Protein AF-A0A2D8Q9L3-F1 (afdb_monomer)

Foldseek 3Di:
DAFAAAAAEAAPPPDPPVRVLLQVLSCLRHNHGHHYDHLVCVVVCCVVCLPHAYEEEQDPPNVVSLVSLLVVLVVHDALRYEYEYAVVRADDPVSQVVSVVSRHVHYHYHCVDSLSVQLSRLSSRVCVVVVNDPPPPDPQDDDPSNVSSVVSVVVCVVVVDDPDPPPPPPVPPDD

Secondary structure (DSSP, 8-state):
-PPBPPEEEE--TT-HHHHHHHHHHHHHHBSS--EEE-TTTHHHHHHH-TTSEEEEEPPSSHHHHHHHHHHHHTTSPTT-EEEEPPTT-PPPHHHHHHHHHTT-SEEE----SHHHHHHHHHHHHHHHHTTT-------TT-SHHHHHHHHHHHHHHHTT---PPP---------

Solvent-accessible surface area (backbone atoms only — not comparable to full-atom values): 10103 Å² total; per-residue (Å²): 129,88,42,44,78,47,35,36,33,37,54,50,80,96,36,72,66,61,36,50,51,51,50,55,50,46,35,74,49,22,63,40,66,53,49,76,36,49,76,85,49,39,76,69,50,45,76,83,44,82,82,46,45,32,41,34,59,59,48,86,61,59,69,64,38,48,54,53,50,52,60,48,39,77,74,44,73,76,37,34,37,36,37,32,27,46,78,96,49,62,68,55,69,68,56,47,51,49,44,44,74,58,30,34,43,41,68,42,65,35,49,94,43,69,54,50,47,48,30,52,50,49,44,32,52,52,30,50,74,62,72,64,54,78,74,68,88,62,71,94,74,80,48,77,50,45,55,48,30,52,50,51,44,51,52,47,53,70,73,65,66,66,81,72,77,73,82,73,82,67,79,75,81,86,125

Radius of gyration: 16.6 Å; Cα contacts (8 Å, |Δi|>4): 222; chains: 1; bounding box: 48×33×53 Å

Sequence (175 aa):
MPGLPQVLLVRPEGDALTAAAWRTGLAAVTAAPPIEVTASDLPGRLADHPGLLIVMPLRRPLTAAEDEIRALLGRLPARRLLVVAAEGDRPPAVLAAGLLAAGAAGVLDDPGTPEALFAAVARSLLRIADGGRVLPDQPEAQGPGAELAGRIAAEIAAIGWRRPAADEDDPEPVS

Structure (mmCIF, N/CA/C/O backbone):
data_AF-A0A2D8Q9L3-F1
#
_entry.id   AF-A0A2D8Q9L3-F1
#
loop_
_atom_site.group_PDB
_atom_site.id
_atom_site.type_symbol
_atom_site.label_atom_id
_atom_site.label_alt_id
_atom_site.label_comp_id
_atom_site.label_asym_id
_atom_site.label_entity_id
_atom_site.label_seq_id
_atom_site.pdbx_PDB_ins_code
_atom_site.Cartn_x
_atom_site.Cartn_y
_atom_site.Cartn_z
_atom_site.occupancy
_atom_site.B_iso_or_equiv
_atom_site.auth_seq_id
_atom_site.auth_comp_id
_atom_site.auth_asym_id
_atom_site.auth_atom_id
_atom_site.pdbx_PDB_model_num
ATOM 1 N N . MET A 1 1 ? -21.043 5.274 -8.884 1.00 41.34 1 MET A N 1
ATOM 2 C CA . MET A 1 1 ? -20.735 4.332 -7.779 1.00 41.34 1 MET A CA 1
ATOM 3 C C . MET A 1 1 ? -19.788 5.027 -6.811 1.00 41.34 1 MET A C 1
ATOM 5 O O . MET A 1 1 ? -19.021 5.849 -7.298 1.00 41.34 1 MET A O 1
ATOM 9 N N . PRO A 1 2 ? -19.822 4.764 -5.493 1.00 50.53 2 PRO A N 1
ATOM 10 C CA . PRO A 1 2 ? -18.803 5.313 -4.602 1.00 50.53 2 PRO A CA 1
ATOM 11 C C . PRO A 1 2 ? -17.447 4.679 -4.951 1.00 50.53 2 PRO A C 1
ATOM 13 O O . PRO A 1 2 ? -17.350 3.455 -5.041 1.00 50.53 2 PRO A O 1
ATOM 16 N N . GLY A 1 3 ? -16.436 5.510 -5.219 1.00 59.38 3 GLY A N 1
ATOM 17 C CA . GLY A 1 3 ? -15.055 5.056 -5.408 1.00 59.38 3 GLY A CA 1
ATOM 18 C C . GLY A 1 3 ? -14.489 4.417 -4.136 1.00 59.38 3 GLY A C 1
ATOM 19 O O . GLY A 1 3 ? -15.118 4.446 -3.075 1.00 59.38 3 GLY A O 1
ATOM 20 N N . LEU A 1 4 ? -13.289 3.844 -4.228 1.00 69.06 4 LEU A N 1
ATOM 21 C CA . LEU A 1 4 ? -12.557 3.335 -3.065 1.00 69.06 4 LEU A CA 1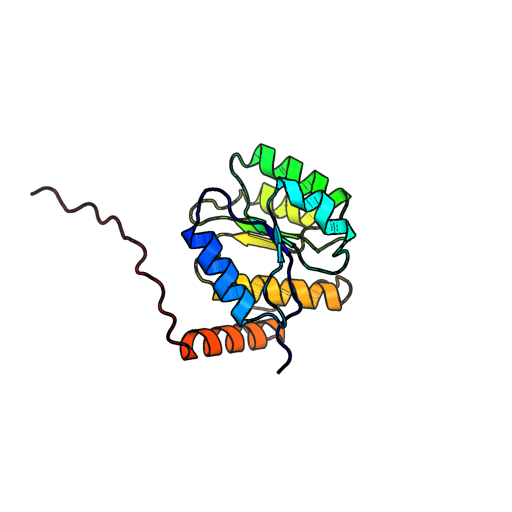
ATOM 22 C C . LEU A 1 4 ? -12.386 4.425 -1.993 1.00 69.06 4 LEU A C 1
ATOM 24 O O . LEU A 1 4 ? -12.279 5.599 -2.337 1.00 69.06 4 LEU A O 1
ATOM 28 N N . PRO A 1 5 ? -12.308 4.090 -0.696 1.00 78.38 5 PRO A N 1
ATOM 29 C CA . PRO A 1 5 ? -11.928 5.067 0.321 1.00 78.38 5 PRO A CA 1
ATOM 30 C C . PRO A 1 5 ? -10.662 5.852 -0.057 1.00 78.38 5 PRO A C 1
ATOM 32 O O . PRO A 1 5 ? -9.747 5.312 -0.680 1.00 78.38 5 PRO A O 1
ATOM 35 N N . GLN A 1 6 ? -10.616 7.127 0.333 1.00 86.69 6 GLN A N 1
ATOM 36 C CA . GLN A 1 6 ? -9.435 7.975 0.170 1.00 86.69 6 GLN A CA 1
ATOM 37 C C . GLN A 1 6 ? -8.206 7.326 0.831 1.00 86.69 6 GLN A C 1
ATOM 39 O O . GLN A 1 6 ? -8.325 6.613 1.829 1.00 86.69 6 GLN A O 1
ATOM 44 N N . VAL A 1 7 ? -7.018 7.589 0.291 1.00 91.12 7 VAL A N 1
ATOM 45 C CA . VAL A 1 7 ? -5.748 7.072 0.821 1.00 91.12 7 VAL A CA 1
ATOM 46 C C . VAL A 1 7 ? -4.781 8.209 1.138 1.00 91.12 7 VAL A C 1
ATOM 48 O O . VAL A 1 7 ? -4.869 9.294 0.557 1.00 91.12 7 VAL A O 1
ATOM 51 N N . LEU A 1 8 ? -3.845 7.943 2.047 1.00 93.50 8 LEU A N 1
ATOM 52 C CA . LEU A 1 8 ? -2.638 8.745 2.222 1.00 93.50 8 LEU A CA 1
ATOM 53 C C . LEU A 1 8 ? -1.570 8.223 1.264 1.00 93.50 8 LEU A C 1
ATOM 55 O O . LEU A 1 8 ? -1.207 7.049 1.330 1.00 93.50 8 LEU A O 1
ATOM 59 N N . LEU A 1 9 ? -1.062 9.085 0.392 1.00 91.88 9 LEU A N 1
ATOM 60 C CA . LEU A 1 9 ? -0.009 8.751 -0.559 1.00 91.88 9 LEU A CA 1
ATOM 61 C C . LEU A 1 9 ? 1.296 9.410 -0.119 1.00 91.88 9 LEU A C 1
ATOM 63 O O . LEU A 1 9 ? 1.424 10.634 -0.175 1.00 91.88 9 LEU A O 1
ATOM 67 N N . VAL A 1 10 ? 2.274 8.608 0.298 1.00 91.75 10 VAL A N 1
ATOM 68 C CA . VAL A 1 10 ? 3.637 9.108 0.490 1.00 91.75 10 VAL A CA 1
ATOM 69 C C . VAL A 1 10 ? 4.252 9.287 -0.889 1.00 91.75 10 VAL A C 1
ATOM 71 O O . VAL A 1 10 ? 4.293 8.352 -1.690 1.00 91.75 10 VAL A O 1
A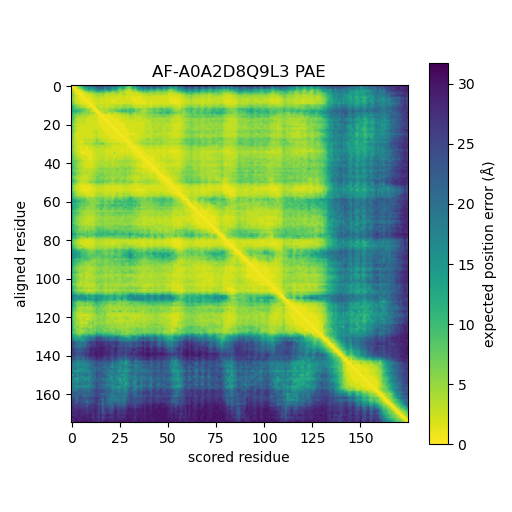TOM 74 N N . ARG A 1 11 ? 4.709 10.500 -1.182 1.00 87.56 11 ARG A N 1
ATOM 75 C CA . ARG A 1 11 ? 5.305 10.815 -2.478 1.00 87.56 11 ARG A CA 1
ATOM 76 C C . ARG A 1 11 ? 6.577 9.986 -2.710 1.00 87.56 11 ARG A C 1
ATOM 78 O O . ARG A 1 11 ? 7.442 9.984 -1.832 1.00 87.56 11 ARG A O 1
ATOM 85 N N . PRO A 1 12 ? 6.747 9.354 -3.885 1.00 78.94 12 PRO A N 1
ATOM 86 C CA . PRO A 1 12 ? 8.049 8.849 -4.295 1.00 78.94 12 PRO A CA 1
ATOM 87 C C . PRO A 1 12 ? 8.977 10.045 -4.533 1.00 78.94 12 PRO A C 1
ATOM 89 O O . PRO A 1 12 ? 8.763 10.876 -5.415 1.00 78.94 12 PRO A O 1
ATOM 92 N N . GLU A 1 13 ? 9.958 10.200 -3.649 1.00 76.31 13 GLU A N 1
ATOM 93 C CA . GLU A 1 13 ? 10.947 11.274 -3.720 1.00 76.31 13 GLU A CA 1
ATOM 94 C C . GLU A 1 13 ? 11.926 10.995 -4.867 1.00 76.31 13 GLU A C 1
ATOM 96 O O . GLU A 1 13 ? 12.382 9.870 -5.037 1.00 76.31 13 GLU A O 1
ATOM 101 N N . GLY A 1 14 ? 12.245 12.020 -5.662 1.00 73.69 14 GLY A N 1
ATOM 102 C CA . GLY A 1 14 ? 13.192 11.900 -6.777 1.00 73.69 14 GLY A CA 1
ATOM 103 C C . GLY A 1 14 ? 12.602 11.402 -8.100 1.00 73.69 14 GLY A C 1
ATOM 104 O O . GLY A 1 14 ? 13.299 11.472 -9.104 1.00 73.69 14 GLY A O 1
ATOM 105 N N . ASP A 1 15 ? 11.328 10.998 -8.137 1.00 75.75 15 ASP A N 1
ATOM 106 C CA . ASP A 1 15 ? 10.656 10.549 -9.362 1.00 75.75 15 ASP A CA 1
ATOM 107 C C . ASP A 1 15 ? 9.295 11.241 -9.548 1.00 75.75 15 ASP A C 1
ATOM 109 O O . ASP A 1 15 ? 8.247 10.813 -9.052 1.00 75.75 15 ASP A O 1
ATOM 113 N N . ALA A 1 16 ? 9.322 12.363 -10.270 1.00 75.75 16 ALA A N 1
ATOM 114 C CA . ALA A 1 16 ? 8.135 13.171 -10.532 1.00 75.75 16 ALA A CA 1
ATOM 115 C C . ALA A 1 16 ? 7.121 12.467 -11.450 1.00 75.75 16 ALA A C 1
ATOM 117 O O . ALA A 1 16 ? 5.919 12.721 -11.329 1.00 75.75 16 ALA A O 1
ATOM 118 N N . LEU A 1 17 ? 7.585 11.595 -12.350 1.00 71.44 17 LEU A N 1
ATOM 119 C CA . LEU A 1 17 ? 6.727 10.900 -13.306 1.00 71.44 17 LEU A CA 1
ATOM 120 C C . LEU A 1 17 ? 5.941 9.792 -12.599 1.00 71.44 17 LEU A C 1
ATOM 122 O O . LEU A 1 17 ? 4.713 9.753 -12.706 1.00 71.44 17 LEU A O 1
ATOM 126 N N . THR A 1 18 ? 6.616 8.975 -11.788 1.00 75.19 18 THR A N 1
ATOM 127 C CA . THR A 1 18 ? 5.969 7.953 -10.955 1.00 75.19 18 THR A CA 1
ATOM 128 C C . THR A 1 18 ? 5.022 8.588 -9.939 1.00 75.19 18 THR A C 1
ATOM 130 O O . THR A 1 18 ? 3.885 8.133 -9.793 1.00 75.19 18 THR A O 1
ATOM 133 N N . ALA A 1 19 ? 5.416 9.700 -9.302 1.00 78.69 19 ALA A N 1
ATOM 134 C CA . ALA A 1 19 ? 4.529 10.447 -8.407 1.00 78.69 19 ALA A CA 1
ATOM 135 C C . ALA A 1 19 ? 3.245 10.904 -9.121 1.00 78.69 19 ALA A C 1
ATOM 137 O O . ALA A 1 19 ? 2.135 10.710 -8.613 1.00 78.69 19 ALA A O 1
ATOM 138 N N . ALA A 1 20 ? 3.378 11.482 -10.319 1.00 78.38 20 ALA A N 1
ATOM 139 C CA . ALA A 1 20 ? 2.242 11.942 -11.108 1.00 78.38 20 ALA A CA 1
ATOM 140 C C . ALA A 1 20 ? 1.340 10.782 -11.556 1.00 78.38 20 ALA A C 1
ATOM 142 O O . ALA A 1 20 ? 0.114 10.912 -11.480 1.00 78.38 20 ALA A O 1
ATOM 143 N N . ALA A 1 21 ? 1.924 9.657 -11.975 1.00 75.94 21 ALA A N 1
ATOM 144 C CA . ALA A 1 21 ? 1.195 8.460 -12.380 1.00 75.94 21 ALA A CA 1
ATOM 145 C C . ALA A 1 21 ? 0.383 7.874 -11.216 1.00 75.94 21 ALA A C 1
ATOM 147 O O . ALA A 1 21 ? -0.819 7.645 -11.356 1.00 75.94 21 ALA A O 1
ATOM 148 N N . TRP A 1 22 ? 1.001 7.715 -10.041 1.00 81.25 22 TRP A N 1
ATOM 149 C CA . TRP A 1 22 ? 0.334 7.187 -8.848 1.00 81.25 22 TRP A CA 1
ATOM 150 C C . TRP A 1 22 ? -0.805 8.088 -8.390 1.00 81.25 22 TRP A C 1
ATOM 152 O O . TRP A 1 22 ? -1.911 7.611 -8.146 1.00 81.25 22 TRP A O 1
ATOM 162 N N . ARG A 1 23 ? -0.567 9.401 -8.328 1.00 83.62 23 ARG A N 1
ATOM 163 C CA . ARG A 1 23 ? -1.588 10.383 -7.956 1.00 83.62 23 ARG A CA 1
ATOM 164 C C . ARG A 1 23 ? -2.777 10.355 -8.913 1.00 83.62 23 ARG A C 1
ATOM 166 O O . ARG A 1 23 ? -3.916 10.292 -8.461 1.00 83.62 23 ARG A O 1
ATOM 173 N N . THR A 1 24 ? -2.510 10.399 -10.219 1.00 77.31 24 THR A N 1
ATOM 174 C CA . THR A 1 24 ? -3.551 10.427 -11.261 1.00 77.31 24 THR A CA 1
ATOM 175 C C . THR A 1 24 ? -4.388 9.161 -11.216 1.00 77.31 24 THR A C 1
ATOM 177 O O . THR A 1 24 ? -5.614 9.212 -11.203 1.00 77.31 24 THR A O 1
ATOM 180 N N . GLY A 1 25 ? -3.716 8.021 -11.138 1.00 74.75 25 GLY A N 1
ATOM 181 C CA . GLY A 1 25 ? -4.373 6.737 -11.128 1.00 74.75 25 GLY A CA 1
ATOM 182 C C . GLY A 1 25 ? -5.169 6.467 -9.848 1.00 74.75 25 GLY A C 1
ATOM 183 O O . GLY A 1 25 ? -6.312 6.025 -9.925 1.00 74.75 25 GLY A O 1
ATOM 184 N N . LEU A 1 26 ? -4.633 6.819 -8.672 1.00 79.25 26 LEU A N 1
ATOM 185 C CA . LEU A 1 26 ? -5.379 6.714 -7.414 1.00 79.25 26 LEU A CA 1
ATOM 186 C C . LEU A 1 26 ? -6.592 7.649 -7.401 1.00 79.25 26 LEU A C 1
ATOM 188 O O . LEU A 1 26 ? -7.677 7.215 -7.028 1.00 79.25 26 LEU A O 1
ATOM 192 N N . ALA A 1 27 ? -6.442 8.893 -7.870 1.00 80.62 27 ALA A N 1
ATOM 193 C CA . ALA A 1 27 ? -7.547 9.847 -7.958 1.00 80.62 27 ALA A CA 1
ATOM 194 C C . ALA A 1 27 ? -8.689 9.369 -8.873 1.00 80.62 27 ALA A C 1
ATOM 196 O O . ALA A 1 27 ? -9.834 9.758 -8.655 1.00 80.62 27 ALA A O 1
ATOM 197 N N . ALA A 1 28 ? -8.397 8.527 -9.869 1.00 72.12 28 ALA A N 1
ATOM 198 C CA . ALA A 1 28 ? -9.408 7.948 -10.751 1.00 72.12 28 ALA A CA 1
ATOM 199 C C . ALA A 1 28 ? -10.249 6.847 -10.075 1.00 72.12 28 ALA A C 1
ATOM 201 O O . ALA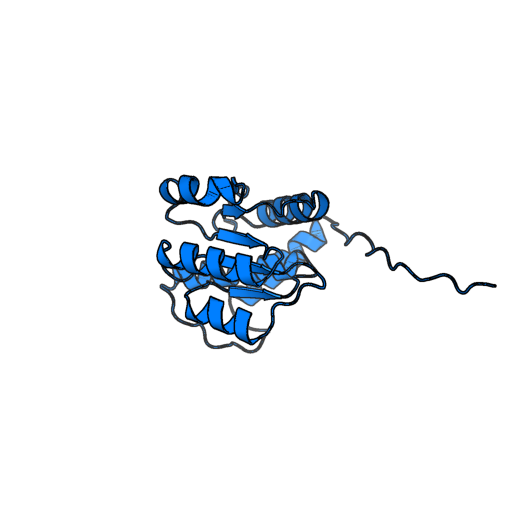 A 1 28 ? -11.364 6.574 -10.515 1.00 72.12 28 ALA A O 1
ATOM 202 N N . VAL A 1 29 ? -9.736 6.212 -9.014 1.00 67.25 29 VAL A N 1
ATOM 203 C CA . VAL A 1 29 ? -10.365 5.029 -8.397 1.00 67.25 29 VAL A CA 1
ATOM 204 C C . VAL A 1 29 ? -10.868 5.267 -6.975 1.00 67.25 29 VAL A C 1
ATOM 206 O O . VAL A 1 29 ? -11.688 4.488 -6.483 1.00 67.25 29 VAL A O 1
ATOM 209 N N . THR A 1 30 ? -10.410 6.324 -6.301 1.00 75.25 30 THR A N 1
ATOM 210 C CA . THR A 1 30 ? -10.862 6.701 -4.958 1.00 75.25 30 THR A CA 1
ATOM 211 C C . THR A 1 30 ? -12.040 7.681 -4.989 1.00 75.25 30 THR A C 1
ATOM 213 O O . THR A 1 30 ? -12.259 8.418 -5.943 1.00 75.25 30 THR A O 1
ATOM 216 N N . ALA A 1 31 ? -12.830 7.705 -3.916 1.00 78.06 31 ALA A N 1
ATOM 217 C CA . ALA A 1 31 ? -13.985 8.582 -3.734 1.00 78.06 31 ALA A CA 1
ATOM 218 C C . ALA A 1 31 ? -13.590 10.058 -3.548 1.00 78.06 31 ALA A C 1
ATOM 220 O O . ALA A 1 31 ? -14.415 10.946 -3.743 1.00 78.06 31 ALA A O 1
ATOM 221 N N . ALA A 1 32 ? -12.338 10.312 -3.163 1.00 84.12 32 ALA A N 1
ATOM 222 C CA . ALA A 1 32 ? -11.720 11.629 -3.093 1.00 84.12 32 ALA A CA 1
ATOM 223 C C . ALA A 1 32 ? -10.246 11.518 -3.517 1.00 84.12 32 ALA A C 1
ATOM 225 O O . ALA A 1 32 ? -9.662 10.448 -3.318 1.00 84.12 32 ALA A O 1
ATOM 226 N N . PRO A 1 33 ? -9.626 12.586 -4.055 1.00 84.94 33 PRO A N 1
ATOM 227 C CA . PRO A 1 33 ? -8.211 12.571 -4.428 1.00 84.94 33 PRO A CA 1
ATOM 228 C C . PRO A 1 33 ? -7.308 12.116 -3.268 1.00 84.94 33 PRO A C 1
ATOM 230 O O . PRO A 1 33 ? -7.618 12.434 -2.116 1.00 84.94 33 PRO A O 1
ATOM 233 N N . PRO A 1 34 ? -6.203 11.393 -3.525 1.00 89.44 34 PRO A N 1
ATOM 234 C CA . PRO A 1 34 ? -5.276 10.982 -2.473 1.00 89.44 34 PRO A CA 1
ATOM 235 C C . PRO A 1 34 ? -4.697 12.197 -1.736 1.00 89.44 34 PRO A C 1
ATOM 237 O O . PRO A 1 34 ? -4.438 13.238 -2.339 1.00 89.44 34 PRO A O 1
ATOM 240 N N . ILE A 1 35 ? -4.477 12.058 -0.427 1.00 92.50 35 ILE A N 1
ATOM 241 C CA . ILE A 1 35 ? -3.793 13.078 0.376 1.00 92.50 35 ILE A CA 1
ATOM 242 C C . ILE A 1 35 ? -2.296 12.822 0.253 1.00 92.50 35 ILE A C 1
ATOM 244 O O . ILE A 1 35 ? -1.779 11.843 0.792 1.00 92.50 35 ILE A O 1
ATOM 248 N N . GLU A 1 36 ? -1.610 13.690 -0.481 1.00 92.62 36 GLU A N 1
ATOM 249 C CA . GLU A 1 36 ? -0.172 13.584 -0.701 1.00 92.62 36 GLU A CA 1
ATOM 250 C C . GLU A 1 36 ? 0.615 14.109 0.500 1.00 92.62 36 GLU A C 1
ATOM 252 O O . GLU A 1 36 ? 0.364 15.207 1.002 1.00 92.62 36 GLU A O 1
ATOM 257 N N . VAL A 1 37 ? 1.601 13.331 0.940 1.00 92.50 37 VAL A N 1
ATOM 258 C CA . VAL A 1 37 ? 2.495 13.681 2.049 1.00 92.50 37 VAL A CA 1
ATOM 259 C C . VAL A 1 37 ? 3.940 13.351 1.688 1.00 92.50 37 VAL A C 1
ATOM 261 O O . VAL A 1 37 ? 4.206 12.443 0.898 1.00 92.50 37 VAL A O 1
ATOM 264 N N . THR A 1 38 ? 4.895 14.083 2.256 1.00 89.44 38 THR A N 1
ATOM 265 C CA . THR A 1 38 ? 6.305 13.669 2.220 1.00 89.44 38 THR A CA 1
ATOM 266 C C . THR A 1 38 ? 6.553 12.588 3.273 1.00 89.44 38 THR A C 1
ATOM 268 O O . THR A 1 38 ? 5.766 12.438 4.215 1.00 89.44 38 THR A O 1
ATOM 271 N N . ALA A 1 39 ? 7.650 11.837 3.151 1.00 84.94 39 ALA A N 1
ATOM 272 C CA . ALA A 1 39 ? 8.001 10.845 4.168 1.00 84.94 39 ALA A CA 1
ATOM 273 C C . ALA A 1 39 ? 8.247 11.501 5.541 1.00 84.94 39 ALA A C 1
ATOM 275 O O . ALA A 1 39 ? 7.867 10.941 6.569 1.00 84.94 39 ALA A O 1
ATOM 276 N N . SER A 1 40 ? 8.820 12.711 5.561 1.00 83.88 40 SER A N 1
ATOM 277 C CA . SER A 1 40 ? 9.050 13.483 6.787 1.00 83.88 40 SER A CA 1
ATOM 278 C C . SER A 1 40 ? 7.766 14.000 7.435 1.00 83.88 40 SER A C 1
ATOM 280 O O . SER A 1 40 ? 7.694 14.064 8.660 1.00 83.88 40 SER A O 1
ATOM 282 N N . ASP A 1 41 ? 6.745 14.339 6.643 1.00 88.62 41 ASP A N 1
ATOM 283 C CA . ASP A 1 41 ? 5.472 14.859 7.163 1.00 88.62 41 ASP A CA 1
ATOM 284 C C . ASP A 1 41 ? 4.517 13.748 7.612 1.00 88.62 41 ASP A C 1
ATOM 286 O O . ASP A 1 41 ? 3.563 14.010 8.353 1.00 88.62 41 ASP A O 1
ATOM 290 N N . LEU A 1 42 ? 4.759 12.505 7.176 1.00 87.62 42 LEU A N 1
ATOM 291 C CA . LEU A 1 42 ? 3.884 11.370 7.447 1.00 87.62 42 LEU A CA 1
ATOM 292 C C . LEU A 1 42 ? 3.552 11.231 8.944 1.00 87.62 42 LEU A C 1
ATOM 294 O O . LEU A 1 42 ? 2.360 11.193 9.246 1.00 87.62 42 LEU A O 1
ATOM 298 N N . PRO A 1 43 ? 4.509 11.241 9.900 1.00 82.25 43 PRO A N 1
ATOM 299 C CA . PRO A 1 43 ? 4.189 11.096 11.322 1.00 82.25 43 PRO A CA 1
ATOM 300 C C . PRO A 1 43 ? 3.185 12.130 11.845 1.00 82.25 43 PRO A C 1
ATOM 302 O O . PRO A 1 43 ? 2.319 11.776 12.641 1.00 82.25 43 PRO A O 1
ATOM 305 N N . GLY A 1 44 ? 3.270 13.384 11.383 1.00 82.50 44 GLY A N 1
ATOM 306 C CA . GLY A 1 44 ? 2.330 14.439 11.770 1.00 82.50 44 GLY A CA 1
ATOM 307 C C . GLY A 1 44 ? 0.938 14.230 11.172 1.00 82.50 44 GLY A C 1
ATOM 308 O O . GLY A 1 44 ? -0.065 14.439 11.846 1.00 82.50 44 GLY A O 1
ATOM 309 N N . ARG A 1 45 ? 0.870 13.738 9.930 1.00 86.88 45 ARG A N 1
ATOM 310 C CA . ARG A 1 45 ? -0.386 13.525 9.190 1.00 86.88 45 ARG A CA 1
ATOM 311 C C . ARG A 1 45 ? -1.179 12.298 9.633 1.00 86.88 45 ARG A C 1
ATOM 313 O O . ARG A 1 45 ? -2.384 12.237 9.398 1.00 86.88 45 ARG A O 1
ATOM 320 N N . LEU A 1 46 ? -0.543 11.335 10.297 1.00 84.25 46 LEU A N 1
ATOM 321 C CA . LEU A 1 46 ? -1.233 10.154 10.829 1.00 84.25 46 LEU A CA 1
ATOM 322 C C . LEU A 1 46 ? -2.281 10.498 11.889 1.00 84.25 46 LEU A C 1
ATOM 324 O O . LEU A 1 46 ? -3.300 9.813 11.969 1.00 84.25 46 LEU A O 1
ATOM 328 N N . ALA A 1 47 ? -2.045 11.548 12.681 1.00 81.31 47 ALA A N 1
ATOM 329 C CA . ALA A 1 47 ? -2.971 11.987 13.721 1.00 81.31 47 ALA A CA 1
ATOM 330 C C . ALA A 1 47 ? -4.286 12.530 13.136 1.00 81.31 47 ALA A C 1
ATOM 332 O O . ALA A 1 47 ? -5.355 12.261 13.680 1.00 81.31 47 ALA A O 1
ATOM 333 N N . ASP A 1 48 ? -4.205 13.228 12.002 1.00 85.19 48 ASP A N 1
ATOM 334 C CA . ASP A 1 48 ? -5.362 13.804 11.304 1.00 85.19 48 ASP A CA 1
ATOM 335 C C . ASP A 1 48 ? -6.164 12.740 10.538 1.00 85.19 48 ASP A C 1
ATOM 337 O O . ASP A 1 48 ? -7.365 12.884 10.295 1.00 85.19 48 ASP A O 1
ATOM 341 N N . HIS A 1 49 ? -5.501 11.645 10.156 1.00 85.19 49 HIS A N 1
ATOM 342 C CA . HIS A 1 49 ? -6.053 10.612 9.282 1.00 85.19 49 HIS A CA 1
ATOM 343 C C . HIS A 1 49 ? -5.895 9.197 9.857 1.00 85.19 49 HIS A C 1
ATOM 345 O O . HIS A 1 49 ? -5.442 8.274 9.166 1.00 85.19 49 HIS A O 1
ATOM 351 N N . PRO A 1 50 ? -6.361 8.951 11.095 1.00 77.69 50 PRO A N 1
ATOM 352 C CA . PRO A 1 50 ? -6.150 7.696 11.790 1.00 77.69 50 PRO A CA 1
ATOM 353 C C . PRO A 1 50 ? -7.019 6.578 11.230 1.00 77.69 50 PRO A C 1
ATOM 355 O O . PRO A 1 50 ? -7.011 5.519 11.829 1.00 77.69 50 PRO A O 1
ATOM 358 N N . GLY A 1 51 ? -7.726 6.757 10.098 1.00 79.69 51 GLY A N 1
ATOM 359 C CA . GLY A 1 51 ? -8.576 5.777 9.389 1.00 79.69 51 GLY A CA 1
ATOM 360 C C . GLY A 1 51 ? -8.102 5.353 7.979 1.00 79.69 51 GLY A C 1
ATOM 361 O O . GLY A 1 51 ? -8.506 4.298 7.497 1.00 79.69 51 GLY A O 1
ATOM 362 N N . LEU A 1 52 ? -7.205 6.117 7.339 1.00 86.81 52 LEU A N 1
ATOM 363 C CA . LEU A 1 52 ? -6.797 5.886 5.948 1.00 86.81 52 LEU A CA 1
ATOM 364 C C . LEU A 1 52 ? -5.700 4.817 5.781 1.00 86.81 52 LEU A C 1
ATOM 366 O O . LEU A 1 52 ? -4.837 4.638 6.649 1.00 86.81 52 LEU A O 1
ATOM 370 N N . LEU A 1 53 ? -5.730 4.119 4.642 1.00 89.38 53 LEU A N 1
ATOM 371 C CA . LEU A 1 53 ? -4.612 3.305 4.160 1.00 89.38 53 LEU A CA 1
ATOM 372 C C . LEU A 1 53 ? -3.480 4.233 3.709 1.00 89.38 53 LEU A C 1
ATOM 374 O O . LEU A 1 53 ? -3.725 5.220 3.015 1.00 89.38 53 LEU A O 1
ATOM 378 N N . ILE A 1 54 ? -2.255 3.887 4.084 1.00 92.44 54 ILE A N 1
ATOM 379 C CA . ILE A 1 54 ? -1.032 4.569 3.673 1.00 92.44 54 ILE A CA 1
ATOM 380 C C . ILE A 1 54 ? -0.416 3.762 2.538 1.00 92.44 54 ILE A C 1
ATOM 382 O O . ILE A 1 54 ? -0.137 2.575 2.706 1.00 92.44 54 ILE A O 1
ATOM 386 N N . VAL A 1 55 ? -0.199 4.403 1.398 1.00 91.12 55 VAL A N 1
ATOM 387 C CA . VAL A 1 55 ? 0.560 3.860 0.271 1.00 91.12 55 VAL A CA 1
ATOM 388 C C . VAL A 1 55 ? 1.937 4.505 0.313 1.00 91.12 55 VAL A C 1
ATOM 390 O O . VAL A 1 55 ? 2.050 5.724 0.184 1.00 91.12 55 VAL A O 1
ATOM 393 N N . MET A 1 56 ? 2.971 3.701 0.555 1.00 91.00 56 MET A N 1
ATOM 394 C CA . MET A 1 56 ? 4.335 4.177 0.764 1.00 91.00 56 MET A CA 1
ATOM 395 C C . MET A 1 56 ? 5.315 3.502 -0.199 1.00 91.00 56 MET A C 1
ATOM 397 O O . MET A 1 56 ? 5.351 2.273 -0.242 1.00 91.00 56 MET A O 1
ATOM 401 N N . PRO A 1 57 ? 6.139 4.264 -0.937 1.00 88.19 57 PRO A N 1
ATOM 402 C CA . PRO A 1 57 ? 7.201 3.693 -1.747 1.00 88.19 57 PRO A CA 1
ATOM 403 C C . PRO A 1 57 ? 8.308 3.119 -0.854 1.00 88.19 57 PRO A C 1
ATOM 405 O O . PRO A 1 57 ? 8.676 3.709 0.166 1.00 88.19 57 PRO A O 1
ATOM 408 N N . LEU A 1 58 ? 8.862 1.976 -1.248 1.00 86.12 58 LEU A N 1
ATOM 409 C CA . LEU A 1 58 ? 10.058 1.410 -0.641 1.00 86.12 58 LEU A CA 1
ATOM 410 C C . LEU A 1 58 ? 11.274 2.222 -1.099 1.00 86.12 58 LEU A C 1
ATOM 412 O O . LEU A 1 58 ? 11.528 2.339 -2.295 1.00 86.12 58 LEU A O 1
ATOM 416 N N . ARG A 1 59 ? 12.018 2.798 -0.150 1.00 79.69 59 ARG A N 1
ATOM 417 C CA . ARG A 1 59 ? 13.172 3.659 -0.445 1.00 79.69 59 ARG A CA 1
ATOM 418 C C . ARG A 1 59 ? 14.485 2.876 -0.417 1.00 79.69 59 ARG A C 1
ATOM 420 O O . ARG A 1 59 ? 14.622 1.876 0.286 1.00 79.69 59 ARG A O 1
ATOM 427 N N . ARG A 1 60 ? 15.481 3.365 -1.156 1.00 75.69 60 ARG A N 1
ATOM 428 C CA . ARG A 1 60 ? 16.876 2.916 -1.047 1.00 75.69 60 ARG A CA 1
ATOM 429 C C . ARG A 1 60 ? 17.634 3.794 -0.033 1.00 75.69 60 ARG A C 1
ATOM 431 O O . ARG A 1 60 ? 17.370 4.994 0.021 1.00 75.69 60 ARG A O 1
ATOM 438 N N . PRO A 1 61 ? 18.604 3.237 0.719 1.00 76.81 61 PRO A N 1
ATOM 439 C CA . PRO A 1 61 ? 18.956 1.816 0.810 1.00 76.81 61 PRO A CA 1
ATOM 440 C C . PRO A 1 61 ? 17.919 1.005 1.614 1.00 76.81 61 PRO A C 1
ATOM 442 O O . PRO A 1 61 ? 17.341 1.499 2.578 1.00 76.81 61 PRO A O 1
ATOM 445 N N . LEU A 1 62 ? 17.714 -0.264 1.234 1.00 76.56 62 LEU A N 1
ATOM 446 C CA . LEU A 1 62 ? 16.620 -1.103 1.754 1.00 76.56 62 LEU A CA 1
ATOM 447 C C . LEU A 1 62 ? 16.671 -1.336 3.271 1.00 76.56 62 LEU A C 1
ATOM 449 O O . LEU A 1 62 ? 15.626 -1.444 3.900 1.00 76.56 62 LEU A O 1
ATOM 453 N N . THR A 1 63 ? 17.866 -1.401 3.860 1.00 71.56 63 THR A N 1
ATOM 454 C CA . THR A 1 63 ? 18.037 -1.611 5.306 1.00 71.56 63 THR A CA 1
ATOM 455 C C . THR A 1 63 ? 17.503 -0.435 6.120 1.00 71.56 63 THR A C 1
ATOM 457 O O . THR A 1 63 ? 16.764 -0.637 7.076 1.00 71.56 63 THR A O 1
ATOM 460 N N . ALA A 1 64 ? 17.804 0.799 5.703 1.00 76.44 64 ALA A N 1
ATOM 461 C CA . ALA A 1 64 ? 17.269 1.996 6.347 1.00 76.44 64 ALA A CA 1
ATOM 462 C C . ALA A 1 64 ? 15.746 2.092 6.166 1.00 76.44 64 ALA A C 1
ATOM 464 O O . ALA A 1 64 ? 15.027 2.414 7.109 1.00 76.44 64 ALA A O 1
ATOM 465 N N . ALA A 1 65 ? 15.245 1.748 4.975 1.00 79.12 65 ALA A N 1
ATOM 466 C CA . ALA A 1 65 ? 13.811 1.729 4.716 1.00 79.12 65 ALA A CA 1
ATOM 467 C C . ALA A 1 65 ? 13.074 0.680 5.564 1.00 79.12 65 ALA A C 1
ATOM 469 O O . ALA A 1 65 ? 11.964 0.942 6.019 1.00 79.12 65 ALA A O 1
ATOM 470 N N . GLU A 1 66 ? 13.675 -0.485 5.818 1.00 81.94 66 GLU A N 1
ATOM 471 C CA . GLU A 1 66 ? 13.092 -1.508 6.690 1.00 81.94 66 GLU A CA 1
ATOM 472 C C . GLU A 1 66 ? 12.901 -1.000 8.124 1.00 81.94 66 GLU A C 1
ATOM 474 O O . GLU A 1 66 ? 11.806 -1.135 8.675 1.00 81.94 66 GLU A O 1
ATOM 479 N N . ASP A 1 67 ? 13.934 -0.400 8.718 1.00 83.94 67 ASP A N 1
ATOM 480 C CA . ASP A 1 67 ? 13.880 0.113 10.091 1.00 83.94 67 ASP A CA 1
ATOM 481 C C . ASP A 1 67 ? 12.831 1.223 10.236 1.00 83.94 67 ASP A C 1
ATOM 483 O O . ASP A 1 67 ? 12.032 1.220 11.178 1.00 83.94 67 ASP A O 1
ATOM 487 N N . GLU A 1 68 ? 12.775 2.139 9.268 1.00 83.31 68 GLU A N 1
ATOM 488 C CA . GLU A 1 68 ? 11.761 3.193 9.209 1.00 83.31 68 GLU A CA 1
ATOM 489 C C . GLU A 1 68 ? 10.344 2.620 9.102 1.00 83.31 68 GLU A C 1
ATOM 491 O O . GLU A 1 68 ? 9.445 3.033 9.841 1.00 83.31 68 GLU A O 1
ATOM 496 N N . ILE A 1 69 ? 10.138 1.642 8.215 1.00 86.75 69 ILE A N 1
ATOM 497 C CA . ILE A 1 69 ? 8.838 0.998 8.018 1.00 86.75 69 ILE A CA 1
ATOM 498 C C . ILE A 1 69 ? 8.424 0.231 9.278 1.00 86.75 69 ILE A C 1
ATOM 500 O O . ILE A 1 69 ? 7.273 0.332 9.699 1.00 86.75 69 ILE A O 1
ATOM 504 N N . ARG A 1 70 ? 9.336 -0.500 9.929 1.00 84.94 70 ARG A N 1
ATOM 505 C CA . ARG A 1 70 ? 9.050 -1.201 11.192 1.00 84.94 70 ARG A CA 1
ATOM 506 C C . ARG A 1 70 ? 8.700 -0.221 12.312 1.00 84.94 70 ARG A C 1
ATOM 508 O O . ARG A 1 70 ? 7.734 -0.450 13.042 1.00 84.94 70 ARG A O 1
ATOM 515 N N . ALA A 1 71 ? 9.433 0.888 12.428 1.00 86.31 71 ALA A N 1
ATOM 516 C CA . ALA A 1 71 ? 9.145 1.937 13.405 1.00 86.31 71 ALA A CA 1
ATOM 517 C C . ALA A 1 71 ? 7.774 2.589 13.162 1.00 86.31 71 ALA A C 1
ATOM 519 O O . ALA A 1 71 ? 7.043 2.876 14.113 1.00 86.31 71 ALA A O 1
ATOM 520 N N . LEU A 1 72 ? 7.410 2.788 11.893 1.00 85.88 72 LEU A N 1
ATOM 521 C CA . LEU A 1 72 ? 6.098 3.275 11.484 1.00 85.88 72 LEU A CA 1
ATOM 522 C C . LEU A 1 72 ? 4.994 2.265 11.835 1.00 85.88 72 LEU A C 1
ATOM 524 O O . LEU A 1 72 ? 4.012 2.639 12.472 1.00 85.88 72 LEU A O 1
ATOM 528 N N . LEU A 1 73 ? 5.168 0.986 11.493 1.00 84.88 73 LEU A N 1
ATOM 529 C CA . LEU A 1 73 ? 4.208 -0.081 11.794 1.00 84.88 73 LEU A CA 1
ATOM 530 C C . LEU A 1 73 ? 3.924 -0.212 13.296 1.00 84.88 73 LEU A C 1
ATOM 532 O O . LEU A 1 73 ? 2.773 -0.410 13.671 1.00 84.88 73 LEU A O 1
ATOM 536 N N . GLY A 1 74 ? 4.924 -0.003 14.159 1.00 84.12 74 GLY A N 1
ATOM 537 C CA . GLY A 1 74 ? 4.738 0.001 15.616 1.00 84.12 74 GLY A CA 1
ATOM 538 C C . GLY A 1 74 ? 3.835 1.122 16.154 1.00 84.12 74 GLY A C 1
ATOM 539 O O . GLY A 1 74 ? 3.399 1.055 17.301 1.00 84.12 74 GLY A O 1
ATOM 540 N N . ARG A 1 75 ? 3.548 2.155 15.351 1.00 82.50 75 ARG A N 1
ATOM 541 C CA . ARG A 1 75 ? 2.692 3.302 15.715 1.00 82.50 75 ARG A CA 1
ATOM 542 C C . ARG A 1 75 ? 1.331 3.275 15.031 1.00 82.50 75 ARG A C 1
ATOM 544 O O . ARG A 1 75 ? 0.461 4.075 15.371 1.00 82.50 75 ARG A O 1
ATOM 551 N N . LEU A 1 76 ? 1.156 2.400 14.047 1.00 79.69 76 LEU A N 1
ATOM 552 C CA . LEU A 1 76 ? -0.060 2.307 13.260 1.00 79.69 76 LEU A CA 1
ATOM 553 C C . LEU A 1 76 ? -0.967 1.201 13.801 1.00 79.69 76 LEU A C 1
ATOM 555 O O . LEU A 1 76 ? -0.482 0.156 14.234 1.00 79.69 76 LEU A O 1
ATOM 559 N N . PRO A 1 77 ? -2.297 1.357 13.698 1.00 70.31 77 PRO A N 1
ATOM 560 C CA . PRO A 1 77 ? -3.175 0.199 13.731 1.00 70.31 77 PRO A CA 1
ATOM 561 C C . PRO A 1 77 ? -2.728 -0.785 12.643 1.00 70.31 77 PRO A C 1
ATOM 563 O O . PRO A 1 77 ? -2.408 -0.373 11.523 1.00 70.31 77 PRO A O 1
ATOM 566 N N . ALA A 1 78 ? -2.699 -2.077 12.968 1.00 71.56 78 ALA A N 1
ATOM 567 C CA . ALA A 1 78 ? -2.200 -3.103 12.060 1.00 71.56 78 ALA A CA 1
ATOM 568 C C . ALA A 1 78 ? -2.889 -3.043 10.683 1.00 71.56 78 ALA A C 1
ATOM 570 O O . ALA A 1 78 ? -4.089 -2.780 10.584 1.00 71.56 78 ALA A O 1
ATOM 571 N N . ARG A 1 79 ? -2.136 -3.387 9.631 1.00 70.19 79 ARG A N 1
ATOM 572 C CA . ARG A 1 79 ? -2.597 -3.577 8.243 1.00 70.19 79 ARG A CA 1
ATOM 573 C C . ARG A 1 79 ? -3.009 -2.309 7.518 1.00 70.19 79 ARG A C 1
ATOM 575 O O . ARG A 1 79 ? -3.911 -2.332 6.689 1.00 70.19 79 ARG A O 1
ATOM 582 N N . ARG A 1 80 ? -2.324 -1.208 7.804 1.00 85.06 80 ARG A N 1
ATOM 583 C CA . ARG A 1 80 ? -2.644 0.110 7.234 1.00 85.06 80 ARG A CA 1
ATOM 584 C C . ARG A 1 80 ? -1.551 0.728 6.398 1.00 85.06 80 ARG A C 1
ATOM 586 O O . ARG A 1 80 ? -1.688 1.864 5.963 1.00 85.06 80 ARG A O 1
ATOM 593 N N . LEU A 1 81 ? -0.504 -0.039 6.156 1.00 88.50 81 LEU A N 1
ATOM 594 C CA . LEU A 1 81 ? 0.623 0.365 5.346 1.00 88.50 81 LEU A CA 1
ATOM 595 C C . LEU A 1 81 ? 0.775 -0.607 4.182 1.00 88.50 81 LEU A C 1
ATOM 597 O O . LEU A 1 81 ? 1.099 -1.773 4.395 1.00 88.50 81 LEU A O 1
ATOM 601 N N . LEU A 1 82 ? 0.522 -0.136 2.970 1.00 89.12 82 LEU A N 1
ATOM 602 C CA . LEU A 1 82 ? 0.895 -0.816 1.739 1.00 89.12 82 LEU A CA 1
ATOM 603 C C . LEU A 1 82 ? 2.256 -0.272 1.302 1.00 89.12 82 LEU A C 1
ATOM 605 O O . LEU A 1 82 ? 2.372 0.911 0.983 1.00 89.12 82 LEU A O 1
ATOM 609 N N . VAL A 1 83 ? 3.270 -1.131 1.304 1.00 88.31 83 VAL A N 1
ATOM 610 C CA . VAL A 1 83 ? 4.611 -0.792 0.818 1.00 88.31 83 VAL A CA 1
ATOM 611 C C . VAL A 1 83 ? 4.690 -1.145 -0.662 1.00 88.31 83 VAL A C 1
ATOM 613 O O . VAL A 1 83 ? 4.272 -2.233 -1.046 1.00 88.31 83 VAL A O 1
ATOM 616 N N . VAL A 1 84 ? 5.205 -0.245 -1.491 1.00 87.69 84 VAL A N 1
ATOM 617 C CA . VAL A 1 84 ? 5.279 -0.417 -2.947 1.00 87.69 84 VAL A CA 1
ATOM 618 C C . VAL A 1 84 ? 6.727 -0.276 -3.390 1.00 87.69 84 VAL A C 1
ATOM 620 O O . VAL A 1 84 ? 7.324 0.783 -3.225 1.00 87.69 84 VAL A O 1
ATOM 623 N N . ALA A 1 85 ? 7.308 -1.341 -3.927 1.00 82.56 85 ALA A N 1
ATOM 624 C CA . ALA A 1 85 ? 8.641 -1.293 -4.505 1.00 82.56 85 ALA A CA 1
ATOM 625 C C . ALA A 1 85 ? 8.611 -0.636 -5.889 1.00 82.56 85 ALA A C 1
ATOM 627 O O . ALA A 1 85 ? 7.643 -0.801 -6.633 1.00 82.56 85 ALA A O 1
ATOM 628 N N . ALA A 1 86 ? 9.664 0.113 -6.214 1.00 72.25 86 ALA A N 1
ATOM 629 C CA . ALA A 1 86 ? 9.854 0.649 -7.555 1.00 72.25 86 ALA A CA 1
ATOM 630 C C . ALA A 1 86 ? 10.225 -0.465 -8.550 1.00 72.25 86 ALA A C 1
ATOM 632 O O . ALA A 1 86 ? 10.624 -1.568 -8.156 1.00 72.25 86 ALA A O 1
ATOM 633 N N . GLU A 1 87 ? 10.098 -0.156 -9.838 1.00 66.50 87 GLU A N 1
ATOM 634 C CA . GLU A 1 87 ? 10.508 -1.037 -10.931 1.00 66.50 87 GLU A CA 1
ATOM 635 C C . GLU A 1 87 ? 11.996 -1.394 -10.820 1.00 66.50 87 GLU A C 1
ATOM 637 O O . GLU A 1 87 ? 12.834 -0.552 -10.498 1.00 66.50 87 GLU A O 1
ATOM 642 N N . GLY A 1 88 ? 12.318 -2.681 -10.982 1.00 64.81 88 GLY A N 1
ATOM 643 C CA . GLY A 1 88 ? 13.680 -3.208 -10.796 1.00 64.81 88 GLY A CA 1
ATOM 644 C C . GLY A 1 88 ? 14.170 -3.294 -9.339 1.00 64.81 88 GLY A C 1
ATOM 645 O O . GLY A 1 88 ? 15.207 -3.904 -9.072 1.00 64.81 88 GLY A O 1
ATOM 646 N N . ASP A 1 89 ? 13.406 -2.775 -8.376 1.00 71.69 89 ASP A N 1
ATOM 647 C CA . ASP A 1 89 ? 13.786 -2.651 -6.964 1.00 71.69 89 ASP A CA 1
ATOM 648 C C . ASP A 1 89 ? 13.085 -3.675 -6.062 1.00 71.69 89 ASP A C 1
ATOM 650 O O . ASP A 1 89 ? 12.731 -3.409 -4.909 1.00 71.69 89 ASP A O 1
ATOM 654 N N . ARG A 1 90 ? 12.911 -4.894 -6.585 1.00 73.88 90 ARG A N 1
ATOM 655 C CA . ARG A 1 90 ? 12.224 -5.978 -5.880 1.00 73.88 90 ARG A CA 1
ATOM 656 C C . ARG A 1 90 ? 12.856 -6.237 -4.499 1.00 73.88 90 ARG A C 1
ATOM 658 O O . ARG A 1 90 ? 14.039 -6.594 -4.431 1.00 73.88 90 ARG A O 1
ATOM 665 N N . PRO A 1 91 ? 12.100 -6.111 -3.390 1.00 77.88 91 PRO A N 1
ATOM 666 C CA . PRO A 1 91 ? 12.615 -6.413 -2.067 1.00 77.88 91 PRO A CA 1
ATOM 667 C C . PRO A 1 91 ? 12.981 -7.899 -1.972 1.00 77.88 91 PRO A C 1
ATOM 669 O O . PRO A 1 91 ? 12.261 -8.753 -2.495 1.00 77.88 91 PRO A O 1
ATOM 672 N N . PRO A 1 92 ? 14.062 -8.253 -1.256 1.00 81.00 92 PRO A N 1
ATOM 673 C CA . PRO A 1 92 ? 14.319 -9.642 -0.903 1.00 81.00 92 PRO A CA 1
ATOM 674 C C . PRO A 1 92 ? 13.086 -10.260 -0.232 1.00 81.00 92 PRO A C 1
ATOM 676 O O . PRO A 1 92 ? 12.457 -9.623 0.613 1.00 81.00 92 PRO A O 1
ATOM 679 N N . ALA A 1 93 ? 12.766 -11.519 -0.541 1.00 79.62 93 ALA A N 1
ATOM 680 C CA . ALA A 1 93 ? 11.582 -12.190 0.011 1.00 79.62 93 ALA A CA 1
ATOM 681 C C . ALA A 1 93 ? 11.536 -12.159 1.552 1.00 79.62 93 ALA A C 1
ATOM 683 O O . ALA A 1 93 ? 10.468 -12.038 2.146 1.00 79.62 93 ALA A O 1
ATOM 684 N N . VAL A 1 94 ? 12.707 -12.209 2.200 1.00 77.44 94 VAL A N 1
ATOM 685 C CA . VAL A 1 94 ? 12.852 -12.097 3.660 1.00 77.44 94 VAL A CA 1
ATOM 686 C C . VAL A 1 94 ? 12.395 -10.729 4.173 1.00 77.44 94 VAL A C 1
ATOM 688 O O . VAL A 1 94 ? 11.708 -10.663 5.190 1.00 77.44 94 VAL A O 1
ATOM 691 N N . LEU A 1 95 ? 12.719 -9.650 3.455 1.00 81.19 95 LEU A N 1
ATOM 692 C CA . LEU A 1 95 ? 12.265 -8.300 3.784 1.00 81.19 95 LEU A CA 1
ATOM 693 C C . LEU A 1 95 ? 10.746 -8.206 3.622 1.00 81.19 95 LEU A C 1
ATOM 695 O O . LEU A 1 95 ? 10.056 -7.817 4.560 1.00 81.19 95 LEU A O 1
ATOM 699 N N . ALA A 1 96 ? 10.209 -8.631 2.475 1.00 81.81 96 ALA A N 1
ATOM 700 C CA . ALA A 1 96 ? 8.767 -8.602 2.229 1.00 81.81 96 ALA A CA 1
ATOM 701 C C . ALA A 1 96 ? 7.987 -9.392 3.300 1.00 81.81 96 ALA A C 1
ATOM 703 O O . ALA A 1 96 ? 7.031 -8.878 3.883 1.00 81.81 96 ALA A O 1
ATOM 704 N N . ALA A 1 97 ? 8.444 -10.603 3.635 1.00 76.94 97 ALA A N 1
ATOM 705 C CA . ALA A 1 97 ? 7.864 -11.418 4.700 1.00 76.94 97 ALA A CA 1
ATOM 706 C C . ALA A 1 97 ? 7.988 -10.755 6.083 1.00 76.94 97 ALA A C 1
ATOM 708 O O . ALA A 1 97 ? 7.033 -10.774 6.860 1.00 76.94 97 ALA A O 1
ATOM 709 N N . GLY A 1 98 ? 9.132 -10.133 6.382 1.00 79.75 98 GLY A N 1
ATOM 710 C CA . GLY A 1 98 ? 9.363 -9.402 7.627 1.00 79.75 98 GLY A CA 1
ATOM 711 C C . GLY A 1 98 ? 8.414 -8.215 7.804 1.00 79.75 98 GLY A C 1
ATOM 712 O O . GLY A 1 9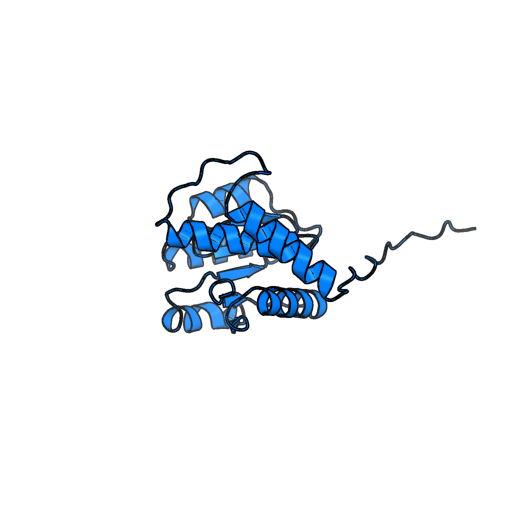8 ? 7.850 -8.037 8.883 1.00 79.75 98 GLY A O 1
ATOM 713 N N . LEU A 1 99 ? 8.172 -7.448 6.739 1.00 82.81 99 LEU A N 1
ATOM 714 C CA . LEU A 1 99 ? 7.242 -6.316 6.752 1.00 82.81 99 LEU A CA 1
ATOM 715 C C . LEU A 1 99 ? 5.784 -6.767 6.921 1.00 82.81 99 LEU A C 1
ATOM 717 O O . LEU A 1 99 ? 5.029 -6.159 7.682 1.00 82.81 99 LEU A O 1
ATOM 721 N N . LEU A 1 100 ? 5.392 -7.866 6.271 1.00 81.38 100 LEU A N 1
ATOM 722 C CA . LEU A 1 100 ? 4.071 -8.473 6.458 1.00 81.38 100 LEU A CA 1
ATOM 723 C C . LEU A 1 100 ? 3.882 -8.980 7.894 1.00 81.38 100 LEU A C 1
ATOM 725 O O . LEU A 1 100 ? 2.853 -8.703 8.511 1.00 81.38 100 LEU A O 1
ATOM 729 N N . ALA A 1 101 ? 4.886 -9.660 8.456 1.00 78.81 101 ALA A N 1
ATOM 730 C CA . ALA A 1 101 ? 4.873 -10.123 9.844 1.00 78.81 101 ALA A CA 1
ATOM 731 C C . ALA A 1 101 ? 4.817 -8.960 10.851 1.00 78.81 101 ALA A C 1
ATOM 733 O O . ALA A 1 101 ? 4.174 -9.077 11.892 1.00 78.81 101 ALA A O 1
ATOM 734 N N . ALA A 1 102 ? 5.428 -7.820 10.518 1.00 79.81 102 ALA A N 1
ATOM 735 C CA . ALA A 1 102 ? 5.347 -6.585 11.295 1.00 79.81 102 ALA A CA 1
ATOM 736 C C . ALA A 1 102 ? 3.988 -5.862 11.164 1.00 79.81 102 ALA A C 1
ATOM 738 O O . ALA A 1 102 ? 3.769 -4.841 11.812 1.00 79.81 102 ALA A O 1
ATOM 739 N N . GLY A 1 103 ? 3.059 -6.386 10.358 1.00 81.19 103 GLY A N 1
ATOM 740 C CA . GLY A 1 103 ? 1.695 -5.878 10.250 1.00 81.19 103 GLY A CA 1
ATOM 741 C C . GLY A 1 103 ? 1.451 -4.940 9.071 1.00 81.19 103 GLY A C 1
ATOM 742 O O . GLY A 1 103 ? 0.443 -4.229 9.084 1.00 81.19 103 GLY A O 1
ATOM 743 N N . ALA A 1 104 ? 2.312 -4.922 8.049 1.00 84.81 104 ALA A N 1
ATOM 744 C CA . ALA A 1 104 ? 1.992 -4.255 6.789 1.00 84.81 104 ALA A CA 1
ATOM 745 C C . ALA A 1 104 ? 0.707 -4.835 6.168 1.00 84.81 104 ALA A C 1
ATOM 747 O O . ALA A 1 104 ? 0.393 -6.019 6.292 1.00 84.81 104 ALA A O 1
ATOM 748 N N . ALA A 1 105 ? -0.060 -3.983 5.490 1.00 83.19 105 ALA A N 1
ATOM 749 C CA . ALA A 1 105 ? -1.223 -4.390 4.706 1.00 83.19 105 ALA A CA 1
ATOM 750 C C . ALA A 1 105 ? -0.806 -5.266 3.519 1.00 83.19 105 ALA A C 1
ATOM 752 O O . ALA A 1 105 ? -1.516 -6.201 3.157 1.00 83.19 105 ALA A O 1
ATOM 753 N N . GLY A 1 106 ? 0.347 -4.960 2.931 1.00 84.06 106 GLY A N 1
ATOM 754 C CA . GLY A 1 106 ? 0.905 -5.648 1.783 1.00 84.06 106 GLY A CA 1
ATOM 755 C C . GLY A 1 106 ? 2.281 -5.091 1.443 1.00 84.06 106 GLY A C 1
ATOM 756 O O . GLY A 1 106 ? 2.615 -3.968 1.829 1.00 84.06 106 GLY A O 1
ATOM 757 N N . VAL A 1 107 ? 3.045 -5.878 0.696 1.00 83.62 107 VAL A N 1
ATOM 758 C CA . VAL A 1 107 ? 4.231 -5.422 -0.025 1.00 83.62 107 VAL A CA 1
ATOM 759 C C . VAL A 1 107 ? 3.961 -5.734 -1.488 1.00 83.62 107 VAL A C 1
ATOM 761 O O . VAL A 1 107 ? 3.670 -6.880 -1.825 1.00 83.62 107 VAL A O 1
ATOM 764 N N . LEU A 1 108 ? 3.939 -4.701 -2.321 1.00 80.81 108 LEU A N 1
ATOM 765 C CA . LEU A 1 108 ? 3.731 -4.819 -3.752 1.00 80.81 108 LEU A CA 1
ATOM 766 C C . LEU A 1 108 ? 5.091 -4.729 -4.432 1.00 80.81 108 LEU A C 1
ATOM 768 O O . LEU A 1 108 ? 5.731 -3.678 -4.394 1.00 80.81 108 LEU A O 1
ATOM 772 N N . ASP A 1 109 ? 5.513 -5.840 -5.022 1.00 73.38 109 ASP A N 1
ATOM 773 C CA . ASP A 1 109 ? 6.662 -5.869 -5.917 1.00 73.38 109 ASP A CA 1
ATOM 774 C C . ASP A 1 109 ? 6.235 -5.207 -7.222 1.00 73.38 109 ASP A C 1
ATOM 776 O O . ASP A 1 109 ? 5.245 -5.656 -7.796 1.00 73.38 109 ASP A O 1
ATOM 780 N N . ASP A 1 110 ? 6.953 -4.151 -7.620 1.00 67.44 110 ASP A N 1
ATOM 781 C CA . ASP A 1 110 ? 6.870 -3.476 -8.918 1.00 67.44 110 ASP A CA 1
ATOM 782 C C . ASP A 1 110 ? 5.486 -3.571 -9.581 1.00 67.44 110 ASP A C 1
ATOM 784 O O . ASP A 1 110 ? 5.221 -4.509 -10.342 1.00 67.44 110 ASP A O 1
ATOM 788 N N . PRO A 1 111 ? 4.567 -2.626 -9.307 1.00 57.88 111 PRO A N 1
ATOM 789 C CA . PRO A 1 111 ? 3.240 -2.709 -9.888 1.00 57.88 111 PRO A CA 1
ATOM 790 C C . PRO A 1 111 ? 3.282 -2.794 -11.421 1.00 57.88 111 PRO A C 1
ATOM 792 O O . PRO A 1 111 ? 2.330 -3.323 -11.998 1.00 57.88 111 PRO A O 1
ATOM 795 N N . GLY A 1 112 ? 4.321 -2.252 -12.081 1.00 55.66 112 GLY A N 1
ATOM 796 C CA . GLY A 1 112 ? 4.510 -2.196 -13.541 1.00 55.66 112 GLY A CA 1
ATOM 797 C C . GLY A 1 112 ? 3.380 -1.514 -14.333 1.00 55.66 112 GLY A C 1
ATOM 798 O O . GLY A 1 112 ? 3.513 -1.216 -15.519 1.00 55.66 112 GLY A O 1
ATOM 799 N N . THR A 1 113 ? 2.243 -1.287 -13.676 1.00 60.84 113 THR A N 1
ATOM 800 C CA . THR A 1 113 ? 0.935 -0.917 -14.187 1.00 60.84 113 THR A CA 1
ATOM 801 C C . THR A 1 113 ? 0.144 -0.248 -13.052 1.00 60.84 113 THR A C 1
ATOM 803 O O . THR A 1 113 ? 0.139 -0.734 -11.912 1.00 60.84 113 THR A O 1
ATOM 806 N N . PRO A 1 114 ? -0.546 0.869 -13.321 1.00 62.97 114 PRO A N 1
ATOM 807 C CA . PRO A 1 114 ? -1.497 1.464 -12.386 1.00 62.97 114 PRO A CA 1
ATOM 808 C C . PRO A 1 114 ? -2.515 0.442 -11.835 1.00 62.97 114 PRO A C 1
ATOM 810 O O . PRO A 1 114 ? -2.840 0.446 -10.649 1.00 62.97 114 PRO A O 1
ATOM 813 N N . GLU A 1 115 ? -2.959 -0.496 -12.667 1.00 63.22 115 GLU A N 1
ATOM 814 C CA . GLU A 1 115 ? -3.936 -1.538 -12.357 1.00 63.22 115 GLU A CA 1
ATOM 815 C C . GLU A 1 115 ? -3.493 -2.448 -11.206 1.00 63.22 115 GLU A C 1
ATOM 817 O O . GLU A 1 115 ? -4.288 -2.724 -10.301 1.00 63.22 115 GLU A O 1
ATOM 822 N N . ALA A 1 116 ? -2.230 -2.889 -11.192 1.00 67.56 116 ALA A N 1
ATOM 823 C CA . ALA A 1 116 ? -1.702 -3.725 -10.115 1.00 67.56 116 ALA A CA 1
ATOM 824 C C . ALA A 1 116 ? -1.662 -2.971 -8.778 1.00 67.56 116 ALA A C 1
ATOM 826 O O . ALA A 1 116 ? -2.026 -3.532 -7.736 1.00 67.56 116 ALA A O 1
ATOM 827 N N . LEU A 1 117 ? -1.295 -1.683 -8.811 1.00 73.38 117 LEU A N 1
ATOM 828 C CA . LEU A 1 117 ? -1.349 -0.802 -7.645 1.00 73.38 117 LEU A CA 1
ATOM 829 C C . LEU A 1 117 ? -2.788 -0.673 -7.128 1.00 73.38 117 LEU A C 1
ATOM 831 O O . LEU A 1 117 ? -3.027 -0.832 -5.929 1.00 73.38 117 LEU A O 1
ATOM 835 N N . PHE A 1 118 ? -3.770 -0.458 -8.004 1.00 72.75 118 PHE A N 1
ATOM 836 C CA . PHE A 1 118 ? -5.167 -0.305 -7.581 1.00 72.75 118 PHE A CA 1
ATOM 837 C C . PHE A 1 118 ? -5.773 -1.595 -7.068 1.00 72.75 118 PHE A C 1
ATOM 839 O O . PHE A 1 118 ? -6.488 -1.570 -6.068 1.00 72.75 118 PHE A O 1
ATOM 846 N N . ALA A 1 119 ? -5.452 -2.729 -7.686 1.00 71.69 119 ALA A N 1
ATOM 847 C CA . ALA A 1 119 ? -5.864 -4.029 -7.186 1.00 71.69 119 ALA A CA 1
ATOM 848 C C . ALA A 1 119 ? -5.296 -4.276 -5.775 1.00 71.69 119 ALA A C 1
ATOM 850 O O . ALA A 1 119 ? -6.014 -4.743 -4.888 1.00 71.69 119 ALA A O 1
ATOM 851 N N . ALA A 1 120 ? -4.034 -3.912 -5.526 1.00 75.06 120 ALA A N 1
ATOM 852 C CA . ALA A 1 120 ? -3.408 -4.026 -4.209 1.00 75.06 120 ALA A CA 1
ATOM 853 C C . ALA A 1 120 ? -4.033 -3.083 -3.164 1.00 75.06 120 ALA A C 1
ATOM 855 O O . ALA A 1 120 ? -4.306 -3.507 -2.035 1.00 75.06 120 ALA A O 1
ATOM 856 N N . VAL A 1 121 ? -4.319 -1.834 -3.541 1.00 77.19 121 VAL A N 1
ATOM 857 C CA . VAL A 1 121 ? -5.003 -0.851 -2.687 1.00 77.19 121 VAL A CA 1
ATOM 858 C C . VAL A 1 121 ? -6.424 -1.313 -2.360 1.00 77.19 121 VAL A C 1
ATOM 860 O O . VAL A 1 121 ? -6.796 -1.359 -1.188 1.00 77.19 121 VAL A O 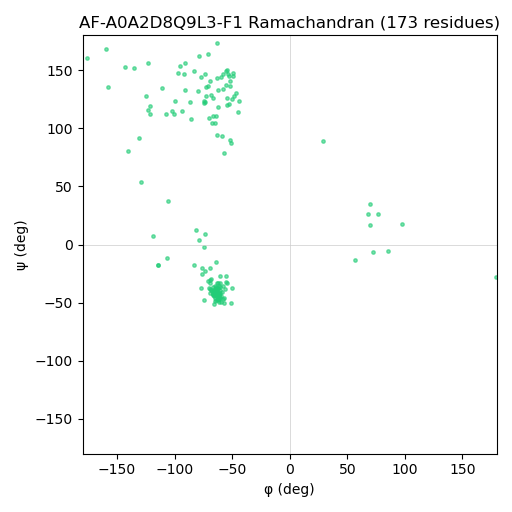1
ATOM 863 N N . ALA A 1 122 ? -7.190 -1.750 -3.361 1.00 73.50 122 ALA A N 1
ATOM 864 C CA . ALA A 1 122 ? -8.541 -2.277 -3.198 1.00 73.50 122 ALA A CA 1
ATOM 865 C C . ALA A 1 122 ? -8.579 -3.470 -2.234 1.00 73.50 122 ALA A C 1
ATOM 867 O O . ALA A 1 122 ? -9.349 -3.472 -1.272 1.00 73.50 122 ALA A O 1
ATOM 868 N N . ARG A 1 123 ? -7.703 -4.464 -2.446 1.00 74.25 123 ARG A N 1
ATOM 869 C CA . ARG A 1 123 ? -7.572 -5.627 -1.552 1.00 74.25 123 ARG A CA 1
ATOM 870 C C . ARG A 1 123 ? -7.215 -5.214 -0.125 1.00 74.25 123 ARG A C 1
ATOM 872 O O . ARG A 1 123 ? -7.769 -5.769 0.822 1.00 74.25 123 ARG A O 1
ATOM 879 N N . SER A 1 124 ? -6.319 -4.241 0.035 1.00 77.50 124 SER A N 1
ATOM 880 C CA . SER A 1 124 ? -5.914 -3.744 1.354 1.00 77.50 124 SER A CA 1
ATOM 881 C C . SER A 1 124 ? -7.071 -3.056 2.079 1.00 77.50 124 SER A C 1
ATOM 883 O O . SER A 1 124 ? -7.308 -3.339 3.250 1.00 77.50 124 SER A O 1
ATOM 885 N N . LEU A 1 125 ? -7.843 -2.219 1.381 1.00 71.56 125 LEU A N 1
ATOM 886 C CA . LEU A 1 125 ? -9.002 -1.522 1.946 1.00 71.56 125 LEU A CA 1
ATOM 887 C C . LEU A 1 125 ? -10.124 -2.488 2.346 1.00 71.56 125 LEU A C 1
ATOM 889 O O . LEU A 1 125 ? -10.663 -2.363 3.444 1.00 71.56 125 LEU A O 1
ATOM 893 N N . LEU A 1 126 ? -10.427 -3.487 1.512 1.00 70.75 126 LEU A N 1
ATOM 894 C CA . LEU A 1 126 ? -11.403 -4.533 1.843 1.00 70.75 126 LEU A CA 1
ATOM 895 C C . LEU A 1 126 ? -10.966 -5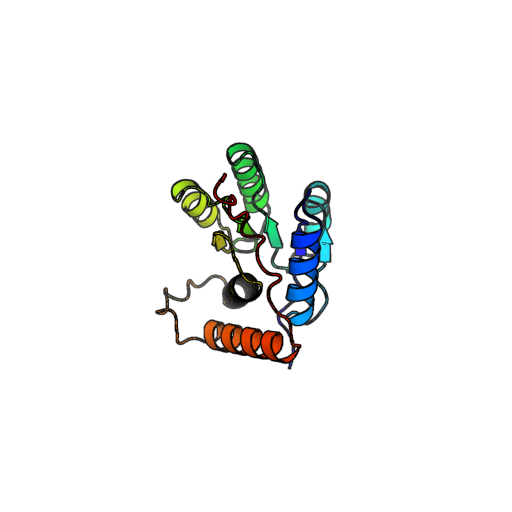.335 3.076 1.00 70.75 126 LEU A C 1
ATOM 897 O O . LEU A 1 126 ? -11.749 -5.540 3.997 1.00 70.75 126 LEU A O 1
ATOM 901 N N . ARG A 1 127 ? -9.684 -5.708 3.155 1.00 69.75 127 ARG A N 1
ATOM 902 C CA . ARG A 1 127 ? -9.131 -6.421 4.316 1.00 69.75 127 ARG A CA 1
ATOM 903 C C . ARG A 1 127 ? -9.193 -5.597 5.604 1.00 69.75 127 ARG A C 1
ATOM 905 O O . ARG A 1 127 ? -9.404 -6.169 6.675 1.00 69.75 127 ARG A O 1
ATOM 912 N N . ILE A 1 128 ? -8.974 -4.283 5.519 1.00 69.94 128 ILE A N 1
ATOM 913 C CA . ILE A 1 128 ? -9.138 -3.372 6.659 1.00 69.94 128 ILE A CA 1
ATOM 914 C C . ILE A 1 128 ? -10.611 -3.328 7.081 1.00 69.94 128 ILE A C 1
ATOM 916 O O . ILE A 1 128 ? -10.896 -3.455 8.271 1.00 69.94 128 ILE A O 1
ATOM 920 N N . ALA A 1 129 ? -11.536 -3.203 6.123 1.00 67.62 129 ALA A N 1
ATOM 921 C CA . ALA A 1 129 ? -12.973 -3.179 6.391 1.00 67.62 129 ALA A CA 1
ATOM 922 C C . ALA A 1 129 ? -13.469 -4.477 7.061 1.00 67.62 129 ALA A C 1
ATOM 924 O O . ALA A 1 129 ? -14.277 -4.415 7.984 1.00 67.62 129 ALA A O 1
ATOM 925 N N . ASP A 1 130 ? -12.911 -5.630 6.684 1.00 64.81 130 ASP A N 1
ATOM 926 C CA . ASP A 1 130 ? -13.240 -6.948 7.252 1.00 64.81 130 ASP A CA 1
ATOM 927 C C . ASP A 1 130 ? -12.526 -7.256 8.589 1.00 64.81 130 ASP A C 1
ATOM 929 O O . ASP A 1 130 ? -12.491 -8.404 9.049 1.00 64.81 130 ASP A O 1
ATOM 933 N N . GLY A 1 131 ? -11.915 -6.253 9.228 1.00 62.38 131 GLY A N 1
ATOM 934 C CA . GLY A 1 131 ? -11.279 -6.400 10.540 1.00 62.38 131 GLY A CA 1
ATOM 935 C C . GLY A 1 131 ? -10.029 -7.283 10.532 1.00 62.38 131 GLY A C 1
ATOM 936 O O . GLY A 1 131 ? -9.693 -7.898 11.542 1.00 62.38 131 GLY A O 1
ATOM 937 N N . GLY A 1 132 ? -9.332 -7.389 9.397 1.00 55.38 132 GLY A N 1
ATOM 938 C CA . GLY A 1 132 ? -8.093 -8.154 9.317 1.00 55.38 132 GLY A CA 1
ATOM 939 C C . GLY A 1 132 ? -8.291 -9.674 9.274 1.00 55.38 132 GLY A C 1
ATOM 940 O O . GLY A 1 132 ? -7.376 -10.433 9.610 1.00 55.38 132 GLY A O 1
ATOM 941 N N . ARG A 1 133 ? -9.430 -10.174 8.798 1.00 47.44 133 ARG A N 1
ATOM 942 C CA . ARG A 1 133 ? -9.466 -11.573 8.355 1.00 47.44 133 ARG A CA 1
ATOM 943 C C . ARG A 1 133 ? -8.606 -11.700 7.099 1.00 47.44 133 ARG A C 1
ATOM 945 O O . ARG A 1 133 ? -8.691 -10.888 6.182 1.00 47.44 133 ARG A O 1
ATOM 952 N N . VAL A 1 134 ? -7.688 -12.664 7.101 1.00 42.72 134 VAL A N 1
ATOM 953 C CA . VAL A 1 134 ? -6.994 -13.064 5.876 1.00 42.72 134 VAL A CA 1
ATOM 954 C C . VAL A 1 134 ? -8.080 -13.701 5.021 1.00 42.72 134 VAL A C 1
ATOM 956 O O . VAL A 1 134 ? -8.544 -14.793 5.339 1.00 42.72 134 VAL A O 1
ATOM 959 N N . LEU A 1 135 ? -8.555 -12.987 3.995 1.00 40.00 135 LEU A N 1
ATOM 960 C CA . LEU A 1 135 ? -9.185 -13.671 2.872 1.00 40.00 135 LEU A CA 1
ATOM 961 C C . LEU A 1 135 ? -8.153 -14.719 2.448 1.00 40.00 135 LEU A C 1
ATOM 963 O O . LEU A 1 135 ? -7.010 -14.312 2.213 1.00 40.00 135 LEU A O 1
ATOM 967 N N . PRO A 1 136 ? -8.492 -16.025 2.462 1.00 36.69 136 PRO A N 1
ATOM 968 C CA . PRO A 1 136 ? -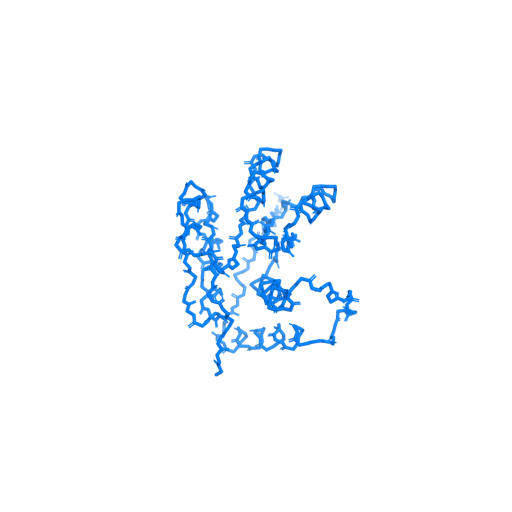7.566 -17.043 1.981 1.00 36.69 136 PRO A CA 1
ATOM 969 C C . PRO A 1 136 ? -7.056 -16.585 0.622 1.00 36.69 136 PRO A C 1
ATOM 971 O O . PRO A 1 136 ? -7.810 -15.893 -0.068 1.00 36.69 136 PRO A O 1
ATOM 974 N N . ASP A 1 137 ? -5.811 -16.925 0.278 1.00 41.47 137 ASP A N 1
ATOM 975 C CA . ASP A 1 137 ? -5.276 -16.734 -1.069 1.00 41.47 137 ASP A CA 1
ATOM 976 C C . ASP A 1 137 ? -6.271 -17.368 -2.039 1.00 41.47 137 ASP A C 1
ATOM 978 O O . ASP A 1 137 ? -6.277 -18.575 -2.285 1.00 41.47 137 ASP A O 1
ATOM 982 N N . GLN A 1 138 ? -7.233 -16.562 -2.480 1.00 36.66 138 GLN A N 1
ATOM 983 C CA . GLN A 1 138 ? -8.213 -16.988 -3.434 1.00 36.66 138 GLN A CA 1
ATOM 984 C C . GLN A 1 138 ? -7.413 -17.066 -4.716 1.00 36.66 138 GLN A C 1
ATOM 986 O O . GLN A 1 138 ? -6.718 -16.093 -5.035 1.00 36.66 138 GLN A O 1
ATOM 991 N N . PRO A 1 139 ? -7.467 -18.208 -5.418 1.00 39.12 139 PRO A N 1
ATOM 992 C CA . PRO A 1 139 ? -6.814 -18.325 -6.703 1.00 39.12 139 PRO A CA 1
ATOM 993 C C . PRO A 1 139 ? -7.203 -17.097 -7.521 1.00 39.12 139 PRO A C 1
ATOM 995 O O . PRO A 1 139 ? -8.380 -16.721 -7.560 1.00 39.12 139 PRO A O 1
ATOM 998 N N . GLU A 1 140 ? -6.180 -16.430 -8.046 1.00 45.62 140 GLU A N 1
ATOM 999 C CA . GLU A 1 140 ? -6.245 -15.176 -8.783 1.00 45.62 140 GLU A CA 1
ATOM 1000 C C . GLU A 1 140 ? -7.285 -15.283 -9.903 1.00 45.62 140 GLU A C 1
ATOM 1002 O O . GLU A 1 140 ? -6.960 -15.703 -11.003 1.00 45.62 140 GLU A O 1
ATOM 1007 N N . ALA A 1 141 ? -8.557 -14.992 -9.617 1.00 41.16 141 ALA A N 1
ATOM 1008 C CA . ALA A 1 141 ? -9.610 -14.822 -10.620 1.00 41.16 141 ALA A CA 1
ATOM 1009 C C . ALA A 1 141 ? -10.995 -14.508 -10.035 1.00 41.16 141 ALA A C 1
ATOM 1011 O O . ALA A 1 141 ? -11.795 -13.911 -10.748 1.00 41.16 141 ALA A O 1
ATOM 1012 N N . GLN A 1 142 ? -11.353 -14.924 -8.812 1.00 42.75 142 GLN A N 1
ATOM 1013 C CA . GLN A 1 142 ? -12.780 -14.938 -8.429 1.00 42.75 142 GLN A CA 1
ATOM 1014 C C . GLN A 1 142 ? -13.042 -14.491 -6.988 1.00 42.75 142 GLN A C 1
ATOM 1016 O O . GLN A 1 142 ? -13.273 -15.303 -6.098 1.00 42.75 142 GLN A O 1
ATOM 1021 N N . GLY A 1 143 ? -13.056 -13.175 -6.775 1.00 46.09 143 GLY A N 1
ATOM 1022 C CA . GLY A 1 143 ? -13.522 -12.560 -5.533 1.00 46.09 143 GLY A CA 1
ATOM 1023 C C . GLY A 1 143 ? -13.891 -11.085 -5.733 1.00 46.09 143 GLY A C 1
ATOM 1024 O O . GLY A 1 143 ? -13.518 -10.507 -6.757 1.00 46.09 143 GLY A O 1
ATOM 1025 N N . PRO A 1 144 ? -14.562 -10.434 -4.761 1.00 43.06 144 PRO A N 1
ATOM 1026 C CA . PRO A 1 144 ? -15.000 -9.035 -4.880 1.00 43.06 144 PRO A CA 1
ATOM 1027 C C . PRO A 1 144 ? -13.858 -8.061 -5.210 1.00 43.06 144 PRO A C 1
ATOM 1029 O O . PRO A 1 144 ? -14.046 -7.079 -5.924 1.00 43.06 144 PRO A O 1
ATOM 1032 N N . GLY A 1 145 ? -12.642 -8.355 -4.733 1.00 43.25 145 GLY A N 1
ATOM 1033 C CA . GLY A 1 145 ? -11.440 -7.588 -5.063 1.00 43.25 145 GLY A CA 1
ATOM 1034 C C . GLY A 1 145 ? -10.953 -7.770 -6.507 1.00 43.25 1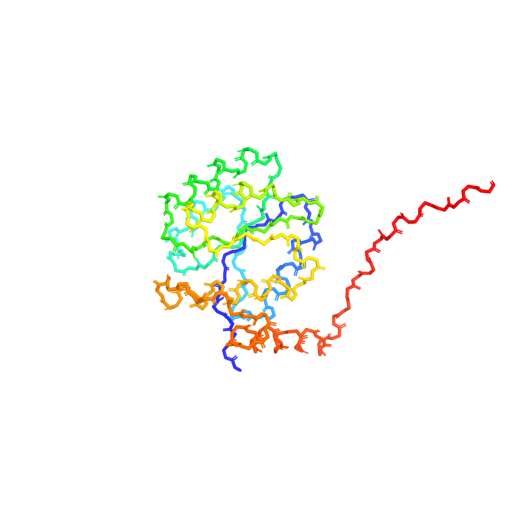45 GLY A C 1
ATOM 1035 O O . GLY A 1 145 ? -10.415 -6.825 -7.073 1.00 43.25 145 GLY A O 1
ATOM 1036 N N . ALA A 1 146 ? -11.157 -8.941 -7.118 1.00 46.84 146 ALA A N 1
ATOM 1037 C CA . ALA A 1 146 ? -10.811 -9.207 -8.517 1.00 46.84 146 ALA A CA 1
ATOM 1038 C C . ALA A 1 146 ? -11.840 -8.593 -9.477 1.00 46.84 146 ALA A C 1
ATOM 1040 O O . ALA A 1 146 ? -11.465 -8.033 -10.500 1.00 46.84 146 ALA A O 1
ATOM 1041 N N . GLU A 1 147 ? -13.124 -8.617 -9.113 1.00 50.75 147 GLU A N 1
ATOM 1042 C CA . GLU A 1 147 ? -14.183 -7.927 -9.856 1.00 50.75 147 GLU A CA 1
ATOM 1043 C C . GLU A 1 147 ? -13.982 -6.405 -9.819 1.00 50.75 147 GLU A C 1
ATOM 1045 O O . GLU A 1 147 ? -14.101 -5.726 -10.838 1.00 50.75 147 GLU A O 1
ATOM 1050 N N . LEU A 1 148 ? -13.594 -5.865 -8.659 1.00 53.69 148 LEU A N 1
ATOM 1051 C CA . LEU A 1 148 ? -13.242 -4.457 -8.520 1.00 53.69 148 LEU A CA 1
ATOM 1052 C C . LEU A 1 148 ? -11.967 -4.101 -9.298 1.00 53.69 148 LEU A C 1
ATOM 1054 O O . LEU A 1 148 ? -11.961 -3.092 -9.994 1.00 53.69 148 LEU A O 1
ATOM 1058 N N . ALA A 1 149 ? -10.921 -4.930 -9.235 1.00 50.59 149 ALA A N 1
ATOM 1059 C CA . ALA A 1 149 ? -9.706 -4.736 -10.027 1.00 50.59 149 ALA A CA 1
ATOM 1060 C C . ALA A 1 149 ? -9.988 -4.795 -11.539 1.00 50.59 149 ALA A C 1
ATOM 1062 O O . ALA A 1 149 ? -9.526 -3.930 -12.277 1.00 50.59 149 ALA A O 1
ATOM 1063 N N . GLY A 1 150 ? -10.800 -5.7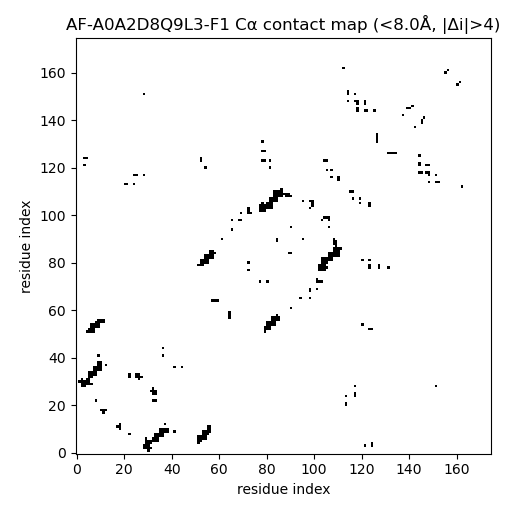54 -11.994 1.00 49.84 150 GLY A N 1
ATOM 1064 C CA . GLY A 1 150 ? -11.211 -5.882 -13.393 1.00 49.84 150 GLY A CA 1
ATOM 1065 C C . GLY A 1 150 ? -12.059 -4.703 -13.873 1.00 49.84 150 GLY A C 1
ATOM 1066 O O . GLY A 1 150 ? -11.859 -4.205 -14.977 1.00 49.84 150 GLY A O 1
ATOM 1067 N N . ARG A 1 151 ? -12.953 -4.186 -13.023 1.00 55.41 151 ARG A N 1
ATOM 1068 C CA . ARG A 1 151 ? -13.709 -2.958 -13.305 1.00 55.41 151 ARG A CA 1
ATOM 1069 C C . ARG A 1 151 ? -12.816 -1.722 -13.361 1.00 55.41 151 ARG A C 1
ATOM 1071 O O . ARG A 1 151 ? -12.993 -0.900 -14.248 1.00 55.41 151 ARG A O 1
ATOM 1078 N N . ILE A 1 152 ? -11.864 -1.592 -12.438 1.00 52.41 152 ILE A N 1
ATOM 1079 C CA . ILE A 1 152 ? -10.891 -0.494 -12.436 1.00 52.41 152 ILE A CA 1
ATOM 1080 C C . ILE A 1 152 ? -10.046 -0.528 -13.718 1.00 52.41 152 ILE A C 1
ATOM 1082 O O . ILE A 1 152 ? -9.901 0.501 -14.370 1.00 52.41 152 ILE A O 1
ATOM 1086 N N . ALA A 1 153 ? -9.560 -1.704 -14.124 1.00 52.34 153 ALA A N 1
ATOM 1087 C CA . ALA A 1 153 ? -8.828 -1.875 -15.378 1.00 52.34 153 ALA A CA 1
ATOM 1088 C C . ALA A 1 153 ? -9.682 -1.501 -16.606 1.00 52.34 153 ALA A C 1
ATOM 1090 O O . ALA A 1 153 ? -9.194 -0.848 -17.526 1.00 52.34 153 ALA A O 1
ATOM 1091 N N . ALA A 1 154 ? -10.973 -1.851 -16.606 1.00 51.62 154 ALA A N 1
ATOM 1092 C CA . ALA A 1 154 ? -11.897 -1.478 -17.677 1.00 51.62 154 ALA A CA 1
ATOM 1093 C C . ALA A 1 154 ? -12.140 0.043 -17.760 1.00 51.62 154 ALA A C 1
ATOM 1095 O O . ALA A 1 154 ? -12.192 0.592 -18.858 1.00 51.62 154 ALA A O 1
ATOM 1096 N N . GLU A 1 155 ? -12.243 0.734 -16.622 1.00 48.66 155 GLU A N 1
ATOM 1097 C CA . GLU A 1 155 ? -12.400 2.197 -16.564 1.00 48.66 155 GLU A CA 1
ATOM 1098 C C . GLU A 1 155 ? -11.127 2.932 -17.022 1.00 48.66 155 GLU A C 1
ATOM 1100 O O . GLU A 1 155 ? -11.205 3.907 -17.769 1.00 48.66 155 GLU A O 1
ATOM 1105 N N . ILE A 1 156 ? -9.940 2.435 -16.654 1.00 47.62 156 ILE A N 1
ATOM 1106 C CA . ILE A 1 156 ? -8.652 2.994 -17.106 1.00 47.62 156 ILE A CA 1
ATOM 1107 C C . ILE A 1 156 ? -8.476 2.818 -18.619 1.00 47.62 156 ILE A C 1
ATOM 1109 O O . ILE A 1 156 ? -8.060 3.747 -19.316 1.00 47.62 156 ILE A O 1
ATOM 1113 N N . ALA A 1 157 ? -8.859 1.657 -19.151 1.00 51.16 157 ALA A N 1
ATOM 1114 C CA . ALA A 1 157 ? -8.881 1.433 -20.591 1.00 51.16 157 ALA A CA 1
ATOM 1115 C C . ALA A 1 157 ? -9.874 2.374 -21.305 1.00 51.16 157 ALA A C 1
ATOM 1117 O O . ALA A 1 157 ? -9.582 2.872 -22.394 1.00 51.16 157 ALA A O 1
ATOM 1118 N N . ALA A 1 158 ? -11.027 2.663 -20.689 1.00 49.16 158 ALA A N 1
ATOM 1119 C CA . ALA A 1 158 ? -12.069 3.517 -21.261 1.00 49.16 158 ALA A CA 1
ATOM 1120 C C . ALA A 1 158 ? -11.672 5.001 -21.365 1.00 49.16 158 ALA A C 1
ATOM 1122 O O . ALA A 1 158 ? -12.093 5.676 -22.304 1.00 49.16 158 ALA A O 1
ATOM 1123 N N . ILE A 1 159 ? -10.825 5.511 -20.464 1.00 42.81 159 ILE A N 1
ATOM 1124 C CA . ILE A 1 159 ? -10.288 6.886 -20.542 1.00 42.81 159 ILE A CA 1
ATOM 1125 C C . ILE A 1 159 ? -9.133 7.032 -21.547 1.00 42.81 159 ILE A C 1
ATOM 1127 O O . ILE A 1 159 ? -8.542 8.105 -21.663 1.00 42.81 159 ILE A O 1
ATOM 1131 N N . GLY A 1 160 ? -8.802 5.966 -22.284 1.00 37.38 160 GLY A N 1
ATOM 1132 C CA . GLY A 1 160 ? -7.774 5.985 -23.323 1.00 37.38 160 GLY A CA 1
ATOM 1133 C C . GLY A 1 160 ? -6.354 6.125 -22.781 1.00 37.38 160 GLY A C 1
ATOM 1134 O O . GLY A 1 160 ? -5.445 6.453 -23.547 1.00 37.38 160 GLY A O 1
ATOM 1135 N N . TRP A 1 161 ? -6.150 5.878 -21.483 1.00 40.03 161 TRP A N 1
ATOM 1136 C CA . TRP A 1 161 ? -4.815 5.835 -20.912 1.00 40.03 161 TRP A CA 1
ATOM 1137 C C . TRP A 1 161 ? -4.042 4.689 -21.571 1.00 40.03 161 TRP A C 1
ATOM 1139 O O . TRP A 1 161 ? -4.442 3.527 -21.515 1.00 40.03 161 TRP A O 1
ATOM 1149 N N . ARG A 1 162 ? -2.946 5.031 -22.248 1.00 43.59 162 ARG A N 1
ATOM 1150 C CA . ARG A 1 162 ? -1.971 4.071 -22.762 1.00 43.59 162 ARG A CA 1
ATOM 1151 C C . ARG A 1 162 ? -0.701 4.240 -21.953 1.00 43.59 162 ARG A C 1
ATOM 1153 O O . ARG A 1 162 ? -0.256 5.371 -21.755 1.00 43.59 162 ARG A O 1
ATOM 1160 N N . ARG A 1 163 ? -0.124 3.114 -21.528 1.00 40.59 163 ARG A N 1
ATOM 1161 C CA . ARG A 1 163 ? 1.241 3.043 -21.002 1.00 40.59 163 ARG A CA 1
ATOM 1162 C C . ARG A 1 163 ? 2.140 3.892 -21.919 1.00 40.59 163 ARG A C 1
ATOM 1164 O O . ARG A 1 163 ? 2.129 3.635 -23.128 1.00 40.59 163 ARG A O 1
ATOM 1171 N N . PRO A 1 164 ? 2.873 4.900 -21.413 1.00 38.47 164 PRO A N 1
ATOM 1172 C CA . PRO A 1 164 ? 4.023 5.415 -22.146 1.00 38.47 164 PRO A CA 1
ATOM 1173 C C . PRO A 1 164 ? 4.888 4.208 -22.497 1.00 38.47 164 PRO A C 1
ATOM 1175 O O . PRO A 1 164 ? 5.013 3.311 -21.659 1.00 38.47 164 PRO A O 1
ATOM 1178 N N . ALA A 1 165 ? 5.410 4.123 -23.722 1.00 38.12 165 ALA A N 1
ATOM 1179 C CA . ALA A 1 165 ? 6.403 3.095 -24.001 1.00 38.12 165 ALA A CA 1
ATOM 1180 C C . ALA A 1 165 ? 7.458 3.205 -22.894 1.00 38.12 165 ALA A C 1
ATOM 1182 O O . ALA A 1 165 ? 7.930 4.308 -22.615 1.00 38.12 165 ALA A O 1
ATOM 1183 N N . ALA A 1 166 ? 7.719 2.100 -22.190 1.00 40.34 166 ALA A N 1
ATOM 1184 C CA . ALA A 1 166 ? 8.958 2.031 -21.441 1.00 40.34 166 ALA A CA 1
ATOM 1185 C C . ALA A 1 166 ? 10.032 2.326 -22.487 1.00 40.34 166 ALA A C 1
ATOM 1187 O O . ALA A 1 166 ? 9.973 1.723 -23.563 1.00 40.34 166 ALA A O 1
ATOM 1188 N N . ASP A 1 167 ? 10.894 3.310 -22.239 1.00 38.50 167 ASP A N 1
ATOM 1189 C CA . ASP A 1 167 ? 12.093 3.466 -23.050 1.00 38.50 167 ASP A CA 1
ATOM 1190 C C . ASP A 1 167 ? 12.853 2.146 -22.885 1.00 38.50 167 ASP A C 1
ATOM 1192 O O . ASP A 1 167 ? 13.544 1.906 -21.896 1.00 38.50 167 ASP A O 1
ATOM 1196 N N . GLU A 1 168 ? 12.614 1.225 -23.815 1.00 38.91 168 GLU A N 1
ATOM 1197 C CA . GLU A 1 168 ? 13.561 0.185 -24.136 1.00 38.91 168 GLU A CA 1
ATOM 1198 C C . GLU A 1 168 ? 14.757 0.970 -24.666 1.00 38.91 168 GLU A C 1
ATOM 1200 O O . GLU A 1 168 ? 14.789 1.368 -25.830 1.00 38.91 168 GLU A O 1
ATOM 1205 N N . ASP A 1 169 ? 15.708 1.264 -23.776 1.00 43.91 169 ASP A N 1
ATOM 1206 C CA . ASP A 1 169 ? 17.104 1.437 -24.156 1.00 43.91 169 ASP A CA 1
ATOM 1207 C C . ASP A 1 169 ? 17.513 0.127 -24.849 1.00 43.91 169 ASP A C 1
ATOM 1209 O O . ASP A 1 169 ? 18.091 -0.777 -24.245 1.00 43.91 169 ASP A O 1
ATOM 1213 N N . ASP A 1 170 ? 17.119 -0.006 -26.113 1.00 41.50 170 ASP A N 1
ATOM 1214 C CA . ASP A 1 170 ? 17.677 -0.945 -27.063 1.00 41.50 170 ASP A CA 1
ATOM 1215 C C . ASP A 1 170 ? 19.079 -0.405 -27.355 1.00 41.50 170 ASP A C 1
ATOM 1217 O O . ASP A 1 170 ? 19.208 0.676 -27.945 1.00 41.50 170 ASP A O 1
ATOM 1221 N N . PRO A 1 171 ? 20.161 -1.051 -26.884 1.00 46.34 171 PRO A N 1
ATOM 1222 C CA . PRO A 1 171 ? 21.478 -0.649 -27.321 1.00 46.34 171 PRO A CA 1
ATOM 1223 C C . PRO A 1 171 ? 21.541 -0.952 -28.818 1.00 46.34 171 PRO A C 1
ATOM 1225 O O . PRO A 1 171 ? 21.659 -2.115 -29.207 1.00 46.34 171 PRO A O 1
ATOM 1228 N N . GLU A 1 172 ? 21.450 0.090 -29.652 1.00 38.53 172 GLU A N 1
ATOM 1229 C CA . GLU A 1 172 ? 21.637 -0.050 -31.094 1.00 38.53 172 GLU A CA 1
ATOM 1230 C C . GLU A 1 172 ? 22.898 -0.894 -31.346 1.00 38.53 172 GLU A C 1
ATOM 1232 O O . GLU A 1 172 ? 23.952 -0.626 -30.749 1.00 38.53 172 GLU A O 1
ATOM 1237 N N . PRO A 1 173 ? 22.833 -1.932 -32.200 1.00 41.50 173 PRO A N 1
ATOM 1238 C CA . PRO A 1 173 ? 24.023 -2.678 -32.546 1.00 41.50 173 PRO A CA 1
ATOM 1239 C C . PRO A 1 173 ? 24.967 -1.723 -33.273 1.00 41.50 173 PRO A C 1
ATOM 1241 O O . PRO A 1 173 ? 24.703 -1.293 -34.397 1.00 41.50 173 PRO A O 1
ATOM 1244 N N . VAL A 1 174 ? 26.075 -1.395 -32.606 1.00 43.47 174 VAL A N 1
ATOM 1245 C CA . VAL A 1 174 ? 27.231 -0.736 -33.214 1.00 43.47 174 VAL A CA 1
ATOM 1246 C C . VAL A 1 174 ? 27.544 -1.420 -34.543 1.00 43.47 174 VAL A C 1
ATOM 1248 O O . VAL A 1 174 ? 27.884 -2.605 -34.578 1.00 43.47 174 VAL A O 1
ATOM 1251 N N . SER A 1 175 ? 27.365 -0.660 -35.624 1.00 44.94 175 SER A N 1
ATOM 1252 C CA . SER A 1 175 ? 27.795 -1.013 -36.979 1.00 44.94 175 SER A CA 1
ATOM 1253 C C . SER A 1 175 ? 29.218 -0.536 -37.229 1.00 44.94 175 SER A C 1
ATOM 1255 O O . SER A 1 175 ? 29.552 0.580 -36.770 1.00 44.94 175 SER A O 1
#

pLDDT: mean 70.01, std 16.92, range [36.66, 93.5]

Nearest PDB structures (foldseek):
  1mvo-assembly1_A-2  TM=7.002E-01  e=5.199E-03  Bacillus subtilis
  1ys6-assembly1_B  TM=6.951E-01  e=6.121E-02  Mycobacterium tuberculosis
  8twd-assembly2_D  TM=5.497E-01  e=1.159E-02  Escherichia coli
  6ifh-assembly1_A  TM=7.529E-01  e=6.777E-01  Paenisporosarcina sp. TG-14
  5wq0-assembly5_E  TM=7.089E-01  e=5.296E-01  Paenisporosarcina sp. TG-14

Mean predicted aligned error: 11.64 Å